Protein AF-A0A1B6HA82-F1 (afdb_monomer_lite)

Sequence (136 aa):
YILKAYHQVMHDNMAQNSRTESVFSSLFNTLFQYLKLSCALSEIKDAINLAVQRMNQLHQAVEDLAANRMTSNLLPPHQFLEVLKSVKQVIPPPAKLFLDVKLENLHSFYKFAIIKSYATETQLRVLIKLPLKNDN

Foldseek 3Di:
DVVVVVVVVVVVVVVVVVVVVVVVVVVVVVVVVVVVVVVVVVVVVVVVVVVVVVVVLVVVLVVCQVVQFADCSVPNLVRVLVVLVVVQVPDDPPKHAPDPSDSVCSVVQRVQWGWHWDDDPPDIDIDIDGDIDDPD

Structure (mmCIF, N/CA/C/O backbone):
data_AF-A0A1B6HA82-F1
#
_entry.id   AF-A0A1B6HA82-F1
#
loop_
_atom_site.group_PDB
_atom_site.id
_atom_site.type_symbol
_atom_site.label_atom_id
_atom_site.label_alt_id
_atom_site.label_comp_id
_atom_site.label_asym_id
_atom_site.label_entity_id
_atom_site.label_seq_id
_atom_site.pdbx_PDB_ins_code
_atom_site.Cartn_x
_atom_site.Cartn_y
_atom_site.Cartn_z
_atom_site.occupancy
_atom_site.B_iso_or_equiv
_atom_site.auth_seq_id
_atom_site.auth_comp_id
_atom_site.auth_asym_id
_atom_site.auth_atom_id
_atom_site.pdbx_PDB_model_num
ATOM 1 N N . TYR A 1 1 ? 37.200 -0.771 -73.672 1.00 63.31 1 TYR A N 1
ATOM 2 C CA . TYR A 1 1 ? 37.737 -0.103 -72.465 1.00 63.31 1 TYR A CA 1
ATOM 3 C C . TYR A 1 1 ? 36.672 0.653 -71.671 1.00 63.31 1 TYR A C 1
ATOM 5 O O . TYR A 1 1 ? 36.563 0.399 -70.480 1.00 63.31 1 TYR A O 1
ATOM 13 N N . ILE A 1 2 ? 35.834 1.486 -72.300 1.00 75.81 2 ILE A N 1
ATOM 14 C CA . ILE A 1 2 ? 34.816 2.315 -71.615 1.00 75.81 2 ILE A CA 1
ATOM 15 C C . ILE A 1 2 ? 33.775 1.486 -70.834 1.00 75.81 2 ILE A C 1
ATOM 17 O O . ILE A 1 2 ? 33.511 1.772 -69.671 1.00 75.81 2 ILE A O 1
ATOM 21 N N . LEU A 1 3 ? 33.250 0.404 -71.423 1.00 77.62 3 LEU A N 1
ATOM 22 C CA . LEU A 1 3 ? 32.220 -0.434 -70.784 1.00 77.62 3 LEU A CA 1
ATOM 23 C C . LEU A 1 3 ? 32.703 -1.113 -69.486 1.00 77.62 3 LEU A C 1
ATOM 25 O O . LEU A 1 3 ? 31.955 -1.250 -68.525 1.00 77.62 3 LEU A O 1
ATOM 29 N N . LYS A 1 4 ? 33.981 -1.513 -69.447 1.00 82.00 4 LYS A N 1
ATOM 30 C CA . LYS A 1 4 ? 34.588 -2.1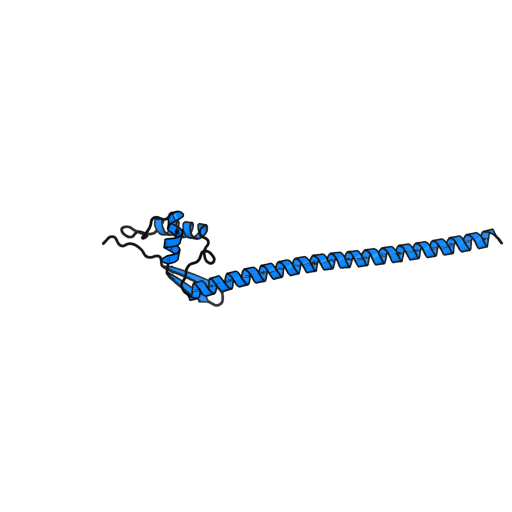74 -68.284 1.00 82.00 4 LYS A CA 1
ATOM 31 C C . LYS A 1 4 ? 34.787 -1.191 -67.128 1.00 82.00 4 LYS A C 1
ATOM 33 O O . LYS A 1 4 ? 34.505 -1.538 -65.990 1.00 82.00 4 LYS A O 1
ATOM 38 N N . ALA A 1 5 ? 35.216 0.035 -67.433 1.00 81.31 5 ALA A N 1
ATOM 39 C CA . ALA A 1 5 ? 35.323 1.106 -66.444 1.00 81.31 5 ALA A CA 1
ATOM 40 C C . ALA A 1 5 ? 33.945 1.505 -65.889 1.00 81.31 5 ALA A C 1
ATOM 42 O O . ALA A 1 5 ? 33.804 1.695 -64.687 1.00 81.31 5 ALA A O 1
ATOM 43 N N . TYR A 1 6 ? 32.916 1.551 -66.742 1.00 84.56 6 TYR A N 1
ATOM 44 C CA . TYR A 1 6 ? 31.544 1.821 -66.312 1.00 84.56 6 TYR A CA 1
ATOM 45 C C . TYR A 1 6 ? 31.006 0.746 -65.352 1.00 84.56 6 TYR A C 1
ATOM 47 O O . TYR A 1 6 ? 30.490 1.084 -64.291 1.00 84.56 6 TYR A O 1
ATOM 55 N N . HIS A 1 7 ? 31.182 -0.544 -65.669 1.00 84.62 7 HIS A N 1
ATOM 56 C CA . HIS A 1 7 ? 30.782 -1.629 -64.763 1.00 84.62 7 HIS A CA 1
ATOM 57 C C . HIS A 1 7 ? 31.544 -1.608 -63.435 1.00 84.62 7 HIS A C 1
ATOM 59 O O . HIS A 1 7 ? 30.936 -1.844 -62.395 1.00 84.62 7 HIS A O 1
ATOM 65 N N . GLN A 1 8 ? 32.841 -1.284 -63.449 1.00 87.00 8 GLN A N 1
ATOM 66 C CA . GLN A 1 8 ? 33.638 -1.151 -62.228 1.00 87.00 8 GLN A CA 1
ATOM 67 C C . GLN A 1 8 ? 33.034 -0.092 -61.287 1.00 87.00 8 GLN A C 1
ATOM 69 O O . GLN A 1 8 ? 32.745 -0.391 -60.134 1.00 87.00 8 GLN A O 1
ATOM 74 N N . VAL A 1 9 ? 32.734 1.102 -61.812 1.00 89.06 9 VAL A N 1
ATOM 75 C CA . VAL A 1 9 ? 32.115 2.198 -61.043 1.00 89.06 9 VAL A CA 1
ATOM 76 C C . VAL A 1 9 ? 30.724 1.817 -60.525 1.00 89.06 9 VAL A C 1
ATOM 78 O O . VAL A 1 9 ? 30.351 2.180 -59.412 1.00 89.06 9 VAL A O 1
ATOM 81 N N . MET A 1 10 ? 29.950 1.063 -61.307 1.00 87.12 10 MET A N 1
ATOM 82 C CA . MET A 1 10 ? 28.636 0.562 -60.892 1.00 87.12 10 MET A CA 1
ATOM 83 C C . MET A 1 10 ? 28.749 -0.406 -59.703 1.00 87.12 10 MET A C 1
ATOM 85 O O . MET A 1 10 ? 28.026 -0.258 -58.720 1.00 87.12 10 MET A O 1
ATOM 89 N N . HIS A 1 11 ? 29.695 -1.350 -59.751 1.00 87.38 11 HIS A N 1
ATOM 90 C CA . HIS A 1 11 ? 29.956 -2.279 -58.650 1.00 87.38 11 HIS A CA 1
ATOM 91 C C . HIS A 1 11 ? 30.469 -1.573 -57.393 1.00 87.38 11 HIS A C 1
ATOM 93 O O . HIS A 1 11 ? 30.010 -1.890 -56.296 1.00 87.38 11 HIS A O 1
ATOM 99 N N . ASP A 1 12 ? 31.359 -0.592 -57.548 1.00 89.81 12 ASP A N 1
ATOM 100 C CA . ASP A 1 12 ? 31.877 0.195 -56.429 1.00 89.81 12 ASP A CA 1
ATOM 101 C C . ASP A 1 12 ? 30.749 0.999 -55.753 1.00 89.81 12 ASP A C 1
ATOM 103 O O . ASP A 1 12 ? 30.615 0.972 -54.527 1.00 89.81 12 ASP A O 1
ATOM 107 N N . ASN A 1 13 ? 29.853 1.609 -56.540 1.00 88.88 13 ASN A N 1
ATOM 108 C CA . ASN A 1 13 ? 28.665 2.301 -56.027 1.00 88.88 13 ASN A CA 1
ATOM 109 C C . ASN A 1 13 ? 27.667 1.349 -55.349 1.00 88.88 13 ASN A C 1
ATOM 111 O O . ASN A 1 13 ? 27.140 1.666 -54.284 1.00 88.88 13 ASN A O 1
ATOM 115 N N . MET A 1 14 ? 27.413 0.167 -55.920 1.00 87.19 14 MET A N 1
ATOM 116 C CA . MET A 1 14 ? 26.539 -0.841 -55.304 1.00 87.19 14 MET A CA 1
ATOM 117 C C . MET A 1 14 ? 27.104 -1.351 -53.974 1.00 87.19 14 MET A C 1
ATOM 119 O O . MET A 1 14 ? 26.364 -1.492 -52.997 1.00 87.19 14 MET A O 1
ATOM 123 N N . ALA A 1 15 ? 28.417 -1.586 -53.908 1.00 89.44 15 ALA A N 1
ATOM 124 C CA . ALA A 1 15 ? 29.096 -1.983 -52.681 1.00 89.44 15 ALA A CA 1
ATOM 125 C C . ALA A 1 15 ? 29.033 -0.872 -51.621 1.00 89.44 15 ALA A C 1
ATOM 127 O O . ALA A 1 15 ? 28.796 -1.153 -50.444 1.00 89.44 15 ALA A O 1
ATOM 128 N N . GLN A 1 16 ? 29.195 0.389 -52.025 1.00 89.06 16 GLN A N 1
ATOM 129 C CA . GLN A 1 16 ? 29.087 1.537 -51.128 1.00 89.06 16 GLN A CA 1
ATOM 130 C C . GLN A 1 16 ? 27.655 1.753 -50.615 1.00 89.06 16 GLN A C 1
ATOM 132 O O . GLN A 1 16 ? 27.470 1.981 -49.417 1.00 89.06 16 GLN A O 1
ATOM 137 N N . ASN A 1 17 ? 26.639 1.597 -51.466 1.00 87.44 17 ASN A N 1
ATOM 138 C CA . ASN A 1 17 ? 25.235 1.663 -51.053 1.00 87.44 17 ASN A CA 1
ATOM 139 C C . ASN A 1 17 ? 24.886 0.534 -50.077 1.00 87.44 17 ASN A C 1
ATOM 141 O O . ASN A 1 17 ? 24.340 0.805 -49.011 1.00 87.44 17 ASN A O 1
ATOM 145 N N . SER A 1 18 ? 25.314 -0.699 -50.363 1.00 88.38 18 SER A N 1
ATOM 146 C CA . SER A 1 18 ? 25.089 -1.851 -49.475 1.00 88.38 18 SER A CA 1
ATOM 147 C C . SER A 1 18 ? 25.736 -1.651 -48.096 1.00 88.38 18 SER A C 1
ATOM 149 O O . SER A 1 18 ? 25.155 -1.986 -47.064 1.00 88.38 18 SER A O 1
ATOM 151 N N . ARG A 1 19 ? 26.939 -1.056 -48.051 1.00 88.69 19 ARG A N 1
ATOM 152 C CA . ARG A 1 19 ? 27.601 -0.687 -46.787 1.00 88.69 19 ARG A CA 1
ATOM 153 C C . ARG A 1 19 ? 26.826 0.395 -46.040 1.00 88.69 19 ARG A C 1
ATOM 155 O O . ARG A 1 19 ? 26.654 0.283 -44.831 1.00 88.69 19 ARG A O 1
ATOM 162 N N . THR A 1 20 ? 26.344 1.413 -46.747 1.00 90.25 20 THR A N 1
ATOM 163 C CA . THR A 1 20 ? 25.560 2.507 -46.155 1.00 90.25 20 THR A CA 1
ATOM 164 C C . THR A 1 20 ? 24.250 1.992 -45.555 1.00 90.25 20 THR A C 1
ATOM 166 O O . THR A 1 20 ? 23.926 2.330 -44.418 1.00 90.25 20 THR A O 1
ATOM 169 N N . GLU A 1 21 ? 23.542 1.106 -46.257 1.00 91.56 21 GLU A N 1
ATOM 170 C CA . GLU A 1 21 ? 22.327 0.452 -45.755 1.00 91.56 21 GLU A CA 1
ATOM 171 C C . GLU A 1 21 ? 22.605 -0.421 -44.526 1.00 91.56 21 GLU A C 1
ATOM 173 O O . GLU A 1 21 ? 21.863 -0.370 -43.543 1.00 91.56 21 GLU A O 1
ATOM 178 N N . SER A 1 22 ? 23.710 -1.175 -44.532 1.00 92.56 22 SER A N 1
ATOM 179 C CA . SER A 1 22 ? 24.124 -1.982 -43.380 1.00 92.56 22 SER A CA 1
ATOM 180 C C . SER A 1 22 ? 24.429 -1.125 -42.146 1.00 92.56 22 SER A C 1
ATOM 182 O O . SER A 1 22 ? 23.997 -1.470 -41.044 1.00 92.56 22 SER A O 1
ATOM 184 N N . VAL A 1 23 ? 25.122 0.006 -42.318 1.00 93.19 23 VAL A N 1
ATOM 185 C CA . VAL A 1 23 ? 25.406 0.954 -41.228 1.00 93.19 23 VAL A CA 1
ATOM 186 C C . VAL A 1 23 ? 24.121 1.613 -40.725 1.00 93.19 23 VAL A C 1
ATOM 188 O O . VAL A 1 23 ? 23.927 1.746 -39.520 1.00 93.19 23 VAL A O 1
ATOM 191 N N . PHE A 1 24 ? 23.205 1.985 -41.618 1.00 94.25 24 PHE A N 1
ATOM 192 C CA . PHE A 1 24 ? 21.918 2.547 -41.214 1.00 94.25 24 PHE A CA 1
ATOM 193 C C . PHE A 1 24 ? 21.089 1.541 -40.403 1.00 94.25 24 PHE A C 1
ATOM 195 O O . PHE A 1 24 ? 20.555 1.881 -39.347 1.00 94.25 24 PHE A O 1
ATOM 202 N N . SER A 1 25 ? 21.036 0.283 -40.846 1.00 94.00 25 SER A N 1
ATOM 203 C CA . SER A 1 25 ? 20.341 -0.790 -40.132 1.00 94.00 25 SER A CA 1
ATOM 204 C C . SER A 1 25 ? 20.949 -1.056 -38.748 1.00 94.00 25 SER A C 1
ATOM 206 O O . SER A 1 25 ? 20.212 -1.216 -37.772 1.00 94.00 25 SER A O 1
ATOM 208 N N . SER A 1 26 ? 22.281 -1.039 -38.617 1.00 94.50 26 SER A N 1
ATOM 209 C CA . SER A 1 26 ? 22.940 -1.227 -37.318 1.00 94.50 26 SER A CA 1
ATOM 210 C C . SER A 1 26 ? 22.687 -0.059 -36.358 1.00 94.50 26 SER A C 1
ATOM 212 O O . SER A 1 26 ? 22.411 -0.288 -35.175 1.00 94.50 26 SER A O 1
ATOM 214 N N . LEU A 1 27 ? 22.693 1.183 -36.855 1.00 94.94 27 LEU A N 1
ATOM 215 C CA . LEU A 1 27 ? 22.355 2.372 -36.069 1.00 94.94 27 LEU A CA 1
ATOM 216 C C . LEU A 1 27 ? 20.894 2.351 -35.618 1.00 94.94 27 LEU A C 1
ATOM 218 O O . LEU A 1 27 ? 20.615 2.592 -34.443 1.00 94.94 27 LEU A O 1
ATOM 222 N N . PHE A 1 28 ? 19.970 2.002 -36.516 1.00 95.81 28 PHE A N 1
ATOM 223 C CA . PHE A 1 28 ? 18.552 1.884 -36.188 1.00 95.81 28 PHE A CA 1
ATOM 224 C C . PHE A 1 28 ? 18.309 0.818 -35.115 1.00 95.81 28 PHE A C 1
ATOM 226 O O . PHE A 1 28 ? 17.630 1.080 -34.123 1.00 95.81 28 PHE A O 1
ATOM 233 N N . ASN A 1 29 ? 18.926 -0.359 -35.261 1.00 95.44 29 ASN A N 1
ATOM 234 C CA . ASN A 1 29 ? 18.847 -1.418 -34.256 1.00 95.44 29 ASN A CA 1
ATOM 235 C C . ASN A 1 29 ? 19.398 -0.958 -32.906 1.00 95.44 29 ASN A C 1
ATOM 237 O O . ASN A 1 29 ? 18.776 -1.204 -31.875 1.00 95.44 29 ASN A O 1
ATOM 241 N N . THR A 1 30 ? 20.528 -0.254 -32.900 1.00 96.00 30 THR A N 1
ATOM 242 C CA . THR A 1 30 ? 21.119 0.279 -31.667 1.00 96.00 30 THR A CA 1
ATOM 243 C C . THR A 1 30 ? 20.174 1.268 -30.987 1.00 96.00 30 THR A C 1
ATOM 245 O O . THR A 1 30 ? 19.895 1.138 -29.796 1.00 96.00 30 THR A O 1
ATOM 248 N N . LEU A 1 31 ? 19.613 2.214 -31.742 1.00 96.25 31 LEU A N 1
ATOM 249 C CA . LEU A 1 31 ? 18.679 3.211 -31.220 1.00 96.25 31 LEU A CA 1
ATOM 250 C C . LEU A 1 31 ? 17.401 2.560 -30.676 1.00 96.25 31 LEU A C 1
ATOM 252 O O . LEU A 1 31 ? 16.923 2.925 -29.603 1.00 96.25 31 LEU A O 1
ATOM 256 N N . PHE A 1 32 ? 16.893 1.535 -31.358 1.00 96.25 32 PHE A N 1
ATOM 257 C CA . PHE A 1 32 ? 15.753 0.756 -30.888 1.00 96.25 32 PHE A CA 1
ATOM 258 C C . PHE A 1 32 ? 16.040 0.020 -29.570 1.00 96.25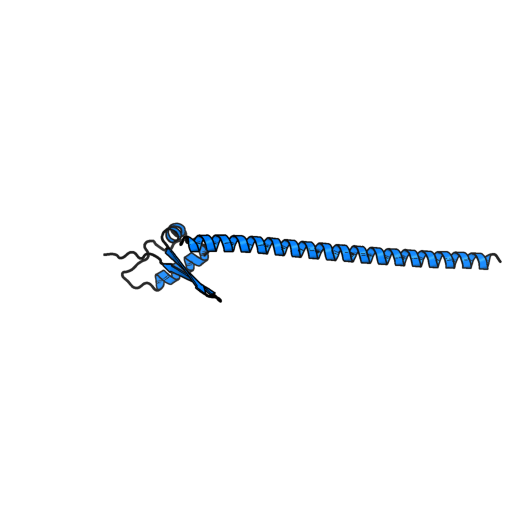 32 PHE A C 1
ATOM 260 O O . PHE A 1 32 ? 15.190 0.003 -28.679 1.00 96.25 32 PHE A O 1
ATOM 267 N N . GLN A 1 33 ? 17.241 -0.545 -29.402 1.00 95.88 33 GLN A N 1
ATOM 268 C CA . GLN A 1 33 ? 17.643 -1.166 -28.134 1.00 95.88 33 GLN A CA 1
ATOM 269 C C . GLN A 1 33 ? 17.756 -0.137 -27.002 1.00 95.88 33 GLN A C 1
ATOM 271 O O . GLN A 1 33 ? 17.296 -0.402 -25.892 1.00 95.88 33 GLN A O 1
ATOM 276 N N . TYR A 1 34 ? 18.290 1.058 -27.278 1.00 97.06 34 TYR A N 1
ATOM 277 C CA . TYR A 1 34 ? 18.322 2.148 -26.298 1.00 97.06 34 TYR A CA 1
ATOM 278 C C . TYR A 1 34 ? 16.922 2.582 -25.863 1.00 97.06 34 TYR A C 1
ATOM 280 O O . TYR A 1 34 ? 16.687 2.770 -24.670 1.00 97.06 34 TYR A O 1
ATOM 288 N N . LEU A 1 35 ? 15.978 2.698 -26.801 1.00 96.50 35 LEU A N 1
ATOM 289 C CA . LEU A 1 35 ? 14.590 3.032 -26.479 1.00 96.50 35 LEU A CA 1
ATOM 290 C C . LEU A 1 35 ? 13.951 1.968 -25.581 1.00 96.50 35 LEU A C 1
ATOM 292 O O . LEU A 1 35 ? 13.357 2.311 -24.562 1.00 96.50 35 LEU A O 1
ATOM 296 N N . LYS A 1 36 ? 14.135 0.682 -25.902 1.00 96.56 36 LYS A N 1
ATOM 297 C CA . LYS A 1 36 ? 13.657 -0.424 -25.057 1.00 96.56 36 LYS A CA 1
ATOM 298 C C . LYS A 1 36 ? 14.223 -0.360 -23.644 1.00 96.56 36 LYS A C 1
ATOM 300 O O . LYS A 1 36 ? 13.475 -0.500 -22.679 1.00 96.56 36 LYS A O 1
ATOM 305 N N . LEU A 1 37 ? 15.530 -0.127 -23.524 1.00 96.62 37 LEU A N 1
ATOM 306 C CA . LEU A 1 37 ? 16.186 0.005 -22.229 1.00 96.62 37 LEU A CA 1
ATOM 307 C C . LEU A 1 37 ? 15.630 1.201 -21.448 1.00 96.62 37 LEU A C 1
ATOM 309 O O . LEU A 1 37 ? 15.336 1.073 -20.265 1.00 96.62 37 LEU A O 1
ATOM 313 N N . SER A 1 38 ? 15.437 2.344 -22.109 1.00 96.19 38 SER A N 1
ATOM 314 C CA . SER A 1 38 ? 14.856 3.538 -21.492 1.00 96.19 38 SER A CA 1
ATOM 315 C C . SER A 1 38 ? 13.440 3.288 -20.969 1.00 96.19 38 SER A C 1
ATOM 317 O O . SER A 1 38 ? 13.116 3.726 -19.866 1.00 96.19 38 SER A O 1
ATOM 319 N N . CYS A 1 39 ? 12.604 2.570 -21.724 1.00 96.00 39 CYS A N 1
ATOM 320 C CA . CYS A 1 39 ? 11.269 2.178 -21.271 1.00 96.00 39 CYS A CA 1
ATOM 321 C C . CYS A 1 39 ? 11.344 1.279 -20.031 1.00 96.00 39 CYS A C 1
ATOM 323 O O . CYS A 1 39 ? 10.734 1.604 -19.015 1.00 96.00 39 CYS A O 1
ATOM 325 N N . ALA A 1 40 ? 12.160 0.221 -20.072 1.00 96.56 40 ALA A N 1
ATOM 326 C CA . ALA A 1 40 ? 12.333 -0.685 -18.937 1.00 96.56 40 ALA A CA 1
ATOM 327 C C . ALA A 1 40 ? 12.851 0.042 -17.680 1.00 96.56 40 ALA A C 1
ATOM 329 O O . ALA A 1 40 ? 12.377 -0.200 -16.573 1.00 96.56 40 ALA A O 1
ATOM 330 N N . LEU A 1 41 ? 13.791 0.981 -17.837 1.00 96.88 41 LEU A N 1
ATOM 331 C CA . LEU A 1 41 ? 14.285 1.806 -16.731 1.00 96.88 41 LEU A CA 1
ATOM 332 C C . LEU A 1 41 ? 13.189 2.697 -16.136 1.00 96.88 41 LEU A C 1
ATOM 334 O O . LEU A 1 41 ? 13.142 2.869 -14.917 1.00 96.88 41 LEU A O 1
ATOM 338 N N . SER A 1 42 ? 12.303 3.249 -16.969 1.00 97.06 42 SER A N 1
ATOM 339 C CA . SER A 1 42 ? 11.163 4.035 -16.490 1.00 97.06 42 SER A CA 1
ATOM 340 C C . SER A 1 42 ? 10.178 3.174 -15.701 1.00 97.06 42 SER A C 1
ATOM 342 O O . SER A 1 42 ? 9.776 3.561 -14.608 1.00 97.06 42 SER A O 1
ATOM 344 N N . GLU A 1 43 ? 9.852 1.980 -16.196 1.00 97.31 43 GLU A N 1
ATOM 345 C CA . GLU A 1 43 ? 8.965 1.039 -15.501 1.00 97.31 43 GLU A CA 1
ATOM 346 C C . GLU A 1 43 ? 9.534 0.616 -14.139 1.00 97.31 43 GLU A C 1
ATOM 348 O O . GLU A 1 43 ? 8.821 0.598 -13.135 1.00 97.31 43 GLU A O 1
ATOM 353 N N . ILE A 1 44 ? 10.841 0.336 -14.073 1.00 97.38 44 ILE A N 1
ATOM 354 C CA . ILE A 1 44 ? 11.528 0.015 -12.815 1.00 97.38 44 ILE A CA 1
ATOM 355 C C . ILE A 1 44 ? 11.469 1.200 -11.851 1.00 97.38 44 ILE A C 1
ATOM 357 O O . ILE A 1 44 ? 11.182 1.018 -10.668 1.00 97.38 44 ILE A O 1
ATOM 361 N N . LYS A 1 45 ? 11.721 2.419 -12.336 1.00 97.38 45 LYS A N 1
ATOM 362 C CA . LYS A 1 45 ? 11.627 3.631 -11.517 1.00 97.38 45 LYS A CA 1
ATOM 363 C C . LYS A 1 45 ? 10.225 3.789 -10.927 1.00 97.38 45 LYS A C 1
ATOM 365 O O . LYS A 1 45 ? 10.099 4.084 -9.738 1.00 97.38 45 LYS A O 1
ATOM 370 N N . ASP A 1 46 ? 9.187 3.563 -11.721 1.00 97.38 46 ASP A N 1
ATOM 371 C CA . ASP A 1 46 ? 7.802 3.660 -11.263 1.00 97.38 46 ASP A CA 1
ATOM 372 C C . ASP A 1 46 ? 7.472 2.574 -10.229 1.00 97.38 46 ASP A C 1
ATOM 374 O O . ASP A 1 46 ? 6.870 2.867 -9.193 1.00 97.38 46 ASP A O 1
ATOM 378 N N . ALA A 1 47 ? 7.953 1.346 -10.437 1.00 96.56 47 ALA A N 1
ATOM 379 C CA . ALA A 1 47 ? 7.825 0.262 -9.465 1.00 96.56 47 ALA A CA 1
ATOM 380 C C . ALA A 1 47 ? 8.534 0.578 -8.135 1.00 96.56 47 ALA A C 1
ATOM 382 O O . ALA A 1 47 ? 7.972 0.334 -7.064 1.00 96.56 47 ALA A O 1
ATOM 383 N N . ILE A 1 48 ? 9.736 1.164 -8.183 1.00 97.06 48 ILE A N 1
ATOM 384 C CA . ILE A 1 48 ? 10.475 1.608 -6.992 1.00 97.06 48 ILE A CA 1
ATOM 385 C C . ILE A 1 48 ? 9.699 2.706 -6.263 1.00 97.06 48 ILE A C 1
ATOM 387 O O . ILE A 1 48 ? 9.513 2.618 -5.050 1.00 97.06 48 ILE A O 1
ATOM 391 N N . ASN A 1 49 ? 9.197 3.711 -6.982 1.00 97.50 49 ASN A N 1
ATOM 392 C CA . ASN A 1 49 ? 8.406 4.787 -6.384 1.00 97.50 49 ASN A CA 1
ATOM 393 C C . ASN A 1 49 ? 7.156 4.244 -5.682 1.00 97.50 49 ASN A C 1
ATOM 395 O O . ASN A 1 49 ? 6.854 4.643 -4.555 1.00 97.50 49 ASN A O 1
ATOM 399 N N . LEU A 1 50 ? 6.463 3.287 -6.305 1.00 96.56 50 LEU A N 1
ATOM 400 C CA . LEU A 1 50 ? 5.310 2.624 -5.705 1.00 96.56 50 LEU A CA 1
ATOM 401 C C . LEU A 1 50 ? 5.696 1.830 -4.447 1.00 96.56 50 LEU A C 1
ATOM 403 O O . LEU A 1 50 ? 4.980 1.874 -3.445 1.00 96.56 50 LEU A O 1
ATOM 407 N N . ALA A 1 51 ? 6.825 1.118 -4.473 1.00 94.88 51 ALA A N 1
ATOM 408 C CA . ALA A 1 51 ? 7.324 0.381 -3.316 1.00 94.88 51 ALA A CA 1
ATOM 409 C C . ALA A 1 51 ? 7.654 1.318 -2.142 1.00 94.88 51 ALA A C 1
ATOM 411 O O . ALA A 1 51 ? 7.243 1.050 -1.014 1.00 94.88 51 ALA A O 1
ATOM 412 N N . VAL A 1 52 ? 8.315 2.449 -2.408 1.00 95.62 52 VAL A N 1
ATOM 413 C CA . VAL A 1 52 ? 8.619 3.477 -1.399 1.00 95.62 52 VAL A CA 1
ATOM 4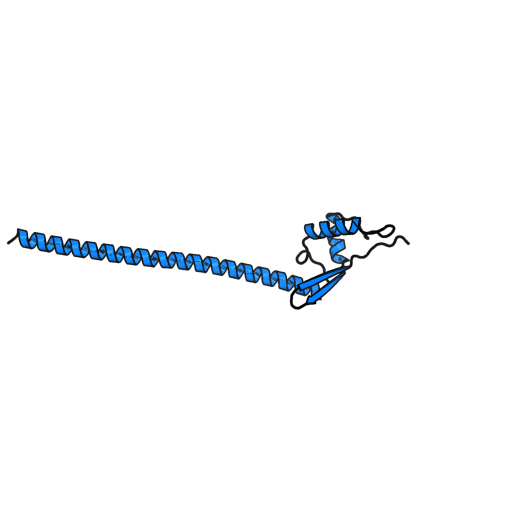14 C C . VAL A 1 52 ? 7.338 4.050 -0.792 1.00 95.62 52 VAL A C 1
ATOM 416 O O . VAL A 1 52 ? 7.226 4.148 0.429 1.00 95.62 52 VAL A O 1
ATOM 419 N N . GLN A 1 53 ? 6.336 4.372 -1.616 1.00 94.12 53 GLN A N 1
ATOM 420 C CA . GLN A 1 53 ? 5.041 4.854 -1.125 1.00 94.12 53 GLN A CA 1
ATOM 421 C C . GLN A 1 53 ? 4.360 3.839 -0.200 1.00 94.12 53 GLN A C 1
ATOM 423 O O . GLN A 1 53 ? 3.905 4.206 0.884 1.00 94.12 53 GLN A O 1
ATOM 428 N N . ARG A 1 54 ? 4.327 2.560 -0.591 1.00 90.62 54 ARG A N 1
ATOM 429 C CA . ARG A 1 54 ? 3.749 1.486 0.232 1.00 90.62 54 ARG A CA 1
ATOM 430 C C . ARG A 1 54 ? 4.511 1.290 1.540 1.00 90.62 54 ARG A C 1
ATOM 432 O O . ARG A 1 54 ? 3.890 1.085 2.577 1.00 90.62 54 ARG A O 1
ATOM 439 N N . MET A 1 55 ? 5.839 1.381 1.506 1.00 91.38 55 MET A N 1
ATOM 440 C CA . MET A 1 55 ? 6.670 1.262 2.703 1.00 91.38 55 MET A CA 1
ATOM 441 C C . MET A 1 55 ? 6.414 2.412 3.683 1.00 91.38 55 MET A C 1
ATOM 443 O O . MET A 1 55 ? 6.281 2.167 4.878 1.00 91.38 55 MET A O 1
ATOM 447 N N . ASN A 1 56 ? 6.253 3.640 3.186 1.00 91.12 56 ASN A N 1
ATOM 448 C CA . ASN A 1 56 ? 5.897 4.791 4.018 1.00 91.12 56 ASN A CA 1
ATOM 449 C C . ASN A 1 56 ? 4.506 4.637 4.651 1.00 91.12 56 ASN A C 1
ATOM 451 O O . ASN A 1 56 ? 4.341 4.911 5.836 1.00 91.12 56 ASN A O 1
ATOM 455 N N . GLN A 1 57 ? 3.518 4.157 3.889 1.00 87.44 57 GLN A N 1
ATOM 456 C CA . GLN A 1 57 ? 2.178 3.874 4.420 1.00 87.44 57 GLN A CA 1
ATOM 457 C C . GLN A 1 57 ? 2.211 2.794 5.506 1.00 87.44 57 GLN A C 1
ATOM 459 O O . GLN A 1 57 ? 1.575 2.944 6.548 1.00 87.44 57 GLN A O 1
ATOM 464 N N . LEU A 1 58 ? 2.980 1.722 5.289 1.00 86.12 58 LEU A N 1
ATOM 465 C CA . LEU A 1 58 ? 3.169 0.671 6.284 1.00 86.12 58 LEU A CA 1
ATOM 466 C C . LEU A 1 58 ? 3.857 1.211 7.541 1.00 86.12 58 LEU A C 1
ATOM 468 O O . LEU A 1 58 ? 3.422 0.905 8.645 1.00 86.12 58 LEU A O 1
ATOM 472 N N . HIS A 1 59 ? 4.903 2.023 7.382 1.00 87.06 59 HIS A N 1
ATOM 473 C CA . HIS A 1 59 ? 5.613 2.637 8.498 1.00 87.06 59 HIS A CA 1
ATOM 474 C C . HIS A 1 59 ? 4.670 3.481 9.363 1.00 87.06 59 HIS A C 1
ATOM 476 O O . HIS A 1 59 ? 4.586 3.246 10.564 1.00 87.06 59 HIS A O 1
ATOM 482 N N . GLN A 1 60 ? 3.877 4.361 8.746 1.00 86.56 60 GLN A N 1
ATOM 483 C CA . GLN A 1 60 ? 2.868 5.160 9.450 1.00 86.56 60 GLN A CA 1
ATOM 484 C C . GLN A 1 60 ? 1.835 4.285 10.172 1.00 86.56 60 GLN A C 1
ATOM 486 O O . GLN A 1 60 ? 1.506 4.534 11.328 1.00 86.56 60 GLN A O 1
ATOM 491 N N . ALA A 1 61 ? 1.354 3.219 9.526 1.00 83.12 61 ALA A N 1
ATOM 492 C CA . ALA A 1 61 ? 0.420 2.290 10.156 1.00 83.12 61 ALA A CA 1
ATOM 493 C C . ALA A 1 61 ? 1.045 1.562 11.363 1.00 83.12 61 ALA A C 1
ATOM 495 O O . ALA A 1 61 ? 0.363 1.311 12.355 1.00 83.12 61 ALA A O 1
ATOM 496 N N . VAL A 1 62 ? 2.341 1.237 11.310 1.00 83.50 62 VAL A N 1
ATOM 497 C CA . VAL A 1 62 ? 3.082 0.642 12.434 1.00 83.50 62 VAL A CA 1
ATOM 498 C C . VAL A 1 62 ? 3.280 1.645 13.572 1.00 83.50 62 VAL A C 1
ATOM 500 O O . VAL A 1 62 ? 3.132 1.267 14.733 1.00 83.50 62 VAL A O 1
ATOM 503 N N . GLU A 1 63 ? 3.561 2.913 13.273 1.00 85.38 63 GLU A N 1
ATOM 504 C CA . GLU A 1 63 ? 3.632 3.973 14.285 1.00 85.38 63 GLU A CA 1
ATOM 505 C C . GLU A 1 63 ? 2.279 4.181 14.981 1.00 85.38 63 GLU A C 1
ATOM 507 O O . GLU A 1 63 ? 2.214 4.237 16.212 1.00 85.38 63 GLU A O 1
ATOM 512 N N . ASP A 1 64 ? 1.184 4.202 14.215 1.00 81.81 64 ASP A N 1
ATOM 513 C CA . ASP A 1 64 ? -0.180 4.270 14.748 1.00 81.81 64 ASP A CA 1
ATOM 514 C C . ASP A 1 64 ? -0.488 3.071 15.661 1.00 81.81 64 ASP A C 1
ATOM 516 O O . ASP A 1 64 ? -1.018 3.241 16.765 1.00 81.81 64 ASP A O 1
ATOM 520 N N . LEU A 1 65 ? -0.101 1.859 15.241 1.00 81.44 65 LEU A N 1
ATOM 521 C CA . LEU A 1 65 ? -0.222 0.638 16.044 1.00 81.44 65 LEU A CA 1
ATOM 522 C C . LEU A 1 65 ? 0.565 0.734 17.353 1.00 81.44 65 LEU A C 1
ATOM 524 O O . LEU A 1 65 ? 0.036 0.371 18.403 1.00 81.44 65 LEU A O 1
ATOM 528 N N . ALA A 1 66 ? 1.807 1.221 17.308 1.00 79.75 66 ALA A N 1
ATOM 529 C CA . ALA A 1 66 ? 2.639 1.412 18.494 1.00 79.75 66 ALA A CA 1
ATOM 530 C C . ALA A 1 66 ? 2.030 2.448 19.455 1.00 79.75 66 ALA A C 1
ATOM 532 O O . ALA A 1 66 ? 2.098 2.289 20.675 1.00 79.75 66 ALA A O 1
ATOM 533 N N . ALA A 1 67 ? 1.357 3.469 18.916 1.00 82.75 67 ALA A N 1
ATOM 534 C CA . ALA A 1 67 ? 0.593 4.448 19.682 1.00 82.75 67 ALA A CA 1
ATOM 535 C C . ALA A 1 67 ? -0.783 3.932 20.163 1.00 82.75 67 ALA A C 1
ATOM 537 O O . ALA A 1 67 ? -1.528 4.684 20.796 1.00 82.75 67 ALA A O 1
ATOM 538 N N . ASN A 1 68 ? -1.130 2.667 19.888 1.00 79.62 68 ASN A N 1
ATOM 539 C CA . ASN A 1 68 ? -2.436 2.046 20.144 1.00 79.62 68 ASN A CA 1
ATOM 540 C C . ASN A 1 68 ? -3.620 2.789 19.491 1.00 79.62 68 ASN A C 1
ATOM 542 O O . ASN A 1 68 ? -4.745 2.725 19.992 1.00 79.62 68 ASN A O 1
ATOM 546 N N . ARG A 1 69 ? -3.381 3.504 18.384 1.00 76.25 69 ARG A N 1
ATOM 547 C CA . ARG A 1 69 ? -4.395 4.271 17.650 1.00 76.25 69 ARG A CA 1
ATOM 548 C C . ARG A 1 69 ? -4.906 3.472 16.459 1.00 76.25 69 ARG A C 1
ATOM 550 O O . ARG A 1 69 ? -4.126 2.898 15.707 1.00 76.25 69 ARG A O 1
ATOM 557 N N . MET A 1 70 ? -6.224 3.460 16.266 1.00 76.50 70 MET A N 1
ATOM 558 C CA . MET A 1 70 ? -6.835 2.894 15.065 1.00 76.50 70 MET A CA 1
ATOM 559 C C . MET A 1 70 ? -7.037 4.005 14.042 1.00 76.50 70 MET A C 1
ATOM 561 O O . MET A 1 70 ? -7.722 4.986 14.322 1.00 76.50 70 MET A O 1
ATOM 565 N N . THR A 1 71 ? -6.455 3.848 12.857 1.00 74.38 71 THR A N 1
ATOM 566 C CA . THR A 1 71 ? -6.595 4.803 11.753 1.00 74.38 71 THR A CA 1
ATOM 567 C C . THR A 1 71 ? -7.135 4.113 10.506 1.00 74.38 71 THR A C 1
ATOM 569 O O . THR A 1 71 ? -7.080 2.887 10.366 1.00 74.38 71 THR A O 1
ATOM 572 N N . SER A 1 72 ? -7.664 4.908 9.577 1.00 74.88 72 SER A N 1
ATOM 573 C CA . SER A 1 72 ? -8.136 4.429 8.273 1.00 74.88 72 SER A CA 1
ATOM 574 C C . SER A 1 72 ? -7.024 3.821 7.416 1.00 74.88 72 SER A C 1
ATOM 576 O O . SER A 1 72 ? -7.323 3.071 6.491 1.00 74.88 72 SER A O 1
ATOM 578 N N . ASN A 1 73 ? -5.761 4.136 7.720 1.00 73.69 73 ASN A N 1
ATOM 579 C CA . ASN A 1 73 ? -4.595 3.563 7.051 1.00 73.69 73 ASN A CA 1
ATOM 580 C C . ASN A 1 73 ? -4.401 2.091 7.426 1.00 73.69 73 ASN A C 1
ATOM 582 O O . ASN A 1 73 ? -3.989 1.293 6.589 1.00 73.69 73 ASN A O 1
ATOM 586 N N . LEU A 1 74 ? -4.714 1.732 8.675 1.00 74.00 74 LEU A N 1
ATOM 587 C CA . LEU A 1 74 ? -4.589 0.366 9.170 1.00 74.00 74 LEU A CA 1
ATOM 588 C C . LEU A 1 74 ? -5.761 -0.512 8.725 1.00 74.00 74 LEU A C 1
ATOM 590 O O . LEU A 1 74 ? -5.572 -1.631 8.257 1.00 74.00 74 LEU A O 1
ATOM 594 N N . LEU A 1 75 ? -6.979 -0.006 8.909 1.00 79.12 75 LEU A N 1
ATOM 595 C CA . LEU A 1 75 ? -8.192 -0.687 8.490 1.00 79.12 75 LEU A CA 1
ATOM 596 C C . LEU A 1 75 ? -9.111 0.349 7.849 1.00 79.12 75 LEU A C 1
ATOM 598 O O . LEU A 1 75 ? -9.621 1.212 8.566 1.00 79.12 75 LEU A O 1
ATOM 602 N N . PRO A 1 76 ? -9.323 0.294 6.527 1.00 82.62 76 PRO A N 1
ATOM 603 C CA . PRO A 1 76 ? -10.174 1.238 5.828 1.00 82.62 76 PRO A CA 1
ATOM 604 C C . PRO A 1 76 ? -11.609 1.277 6.372 1.00 82.62 76 PRO A C 1
ATOM 606 O O . PRO A 1 76 ? -12.127 0.249 6.824 1.00 82.62 76 PRO A O 1
ATOM 609 N N . PRO A 1 77 ? -12.294 2.429 6.265 1.00 82.06 77 PRO A N 1
ATOM 610 C CA . PRO A 1 77 ? -13.630 2.623 6.815 1.00 82.06 77 PRO A CA 1
ATOM 611 C C . PRO A 1 77 ? -14.668 1.560 6.429 1.00 82.06 77 PRO A C 1
ATOM 613 O O . PRO A 1 77 ? -15.462 1.126 7.264 1.00 82.06 77 PRO A O 1
ATOM 616 N N . HIS A 1 78 ? -14.661 1.118 5.170 1.00 84.62 78 HIS A N 1
ATOM 617 C CA . HIS A 1 78 ? -15.605 0.120 4.664 1.00 84.62 78 HIS A CA 1
ATOM 618 C C . HIS A 1 78 ? -15.361 -1.263 5.269 1.00 84.62 78 HIS A C 1
ATOM 620 O O . HIS A 1 78 ? -16.303 -1.888 5.749 1.00 84.62 78 HIS A O 1
ATOM 626 N N . GLN A 1 79 ? -14.100 -1.701 5.326 1.00 83.25 79 GLN A N 1
ATOM 627 C CA . GLN A 1 79 ? -13.721 -2.975 5.944 1.00 83.25 79 GLN A CA 1
ATOM 628 C C . GLN A 1 79 ? -13.988 -2.957 7.448 1.00 83.25 79 GLN A C 1
ATOM 630 O O . GLN A 1 79 ? -14.486 -3.929 8.011 1.00 83.25 79 GLN A O 1
ATOM 635 N N . PHE A 1 80 ? -13.718 -1.834 8.114 1.00 84.75 80 PHE A N 1
ATOM 636 C CA . PHE A 1 80 ? -13.998 -1.721 9.539 1.00 84.75 80 PHE A CA 1
ATOM 637 C C . PHE A 1 80 ? -15.495 -1.775 9.845 1.00 84.75 80 PHE A C 1
ATOM 639 O O . PHE A 1 80 ? -15.904 -2.416 10.812 1.00 84.75 80 PHE A O 1
ATOM 646 N N . LEU A 1 81 ? -16.331 -1.165 9.001 1.00 84.62 81 LEU A N 1
ATOM 647 C CA . LEU A 1 81 ? -17.781 -1.252 9.141 1.00 84.62 81 LEU A CA 1
ATOM 648 C C . LEU A 1 81 ? -18.279 -2.701 9.041 1.00 84.62 81 LEU A C 1
ATOM 650 O O . LEU A 1 81 ? -19.161 -3.094 9.804 1.00 84.62 81 LEU A O 1
ATOM 654 N N . GLU A 1 82 ? -17.726 -3.497 8.125 1.00 85.81 82 GLU A N 1
ATOM 655 C CA . GLU A 1 82 ? -18.047 -4.925 8.010 1.00 85.81 82 GLU A CA 1
ATOM 656 C C . GLU A 1 82 ? -17.665 -5.696 9.275 1.00 85.81 82 GLU A C 1
ATOM 658 O O . GLU A 1 82 ? -18.477 -6.461 9.798 1.00 85.81 82 GLU A O 1
ATOM 663 N N . VAL A 1 83 ? -16.477 -5.431 9.830 1.00 83.94 83 VAL A N 1
ATOM 664 C CA . VAL A 1 83 ? -16.044 -6.017 11.107 1.00 83.94 83 VAL A CA 1
ATOM 665 C C . VAL A 1 83 ? -17.012 -5.640 12.230 1.00 83.94 83 VAL A C 1
ATOM 667 O O . VAL A 1 83 ? -17.477 -6.516 12.956 1.00 83.94 83 VAL A O 1
ATOM 670 N N . LEU A 1 84 ? -17.384 -4.362 12.352 1.00 83.38 84 LEU A N 1
ATOM 671 C CA . LEU A 1 84 ? -18.319 -3.892 13.380 1.00 83.38 84 LEU A CA 1
ATOM 672 C C . LEU A 1 84 ? -19.711 -4.525 13.246 1.00 83.38 84 LEU A C 1
ATOM 674 O O . LEU A 1 84 ? -20.337 -4.849 14.257 1.00 83.38 84 LEU A O 1
ATOM 678 N N . LYS A 1 85 ? -20.203 -4.724 12.017 1.00 84.94 85 LYS A N 1
ATOM 679 C CA . LYS A 1 85 ? -21.485 -5.401 11.761 1.00 84.94 85 LYS A CA 1
ATOM 680 C C . LYS A 1 85 ? -21.437 -6.865 12.186 1.00 84.94 85 LYS A C 1
ATOM 682 O O . LYS A 1 85 ? -22.352 -7.313 12.873 1.00 84.94 85 LYS A O 1
ATOM 687 N N . SER A 1 86 ? -20.369 -7.576 11.833 1.00 84.88 86 SER A N 1
ATOM 688 C CA . SER A 1 86 ? -20.154 -8.968 12.241 1.00 84.88 86 SER A CA 1
ATOM 689 C C . SER A 1 86 ? -20.062 -9.092 13.761 1.00 84.88 86 SER A C 1
ATOM 691 O O . SER A 1 86 ? -20.716 -9.938 14.361 1.00 84.88 86 SER A O 1
ATOM 693 N N . VAL A 1 87 ? -19.334 -8.182 14.415 1.00 81.31 87 VAL A N 1
ATOM 694 C CA . VAL A 1 87 ? -19.248 -8.129 15.880 1.00 81.31 87 VAL A CA 1
ATOM 695 C C . VAL A 1 87 ? -20.627 -7.884 16.504 1.00 81.31 87 VAL A C 1
ATOM 697 O O . VAL A 1 87 ? -21.001 -8.600 17.429 1.00 81.31 87 VAL A O 1
ATOM 700 N N . LYS A 1 88 ? -21.429 -6.945 15.976 1.00 80.25 88 LYS A N 1
ATOM 701 C CA . LYS A 1 88 ? -22.793 -6.666 16.471 1.00 80.25 88 LYS A CA 1
ATOM 702 C C . LYS A 1 88 ? -23.704 -7.901 16.443 1.00 80.25 88 LYS A C 1
ATOM 704 O O . LYS A 1 88 ? -24.573 -8.004 17.300 1.00 80.25 88 LYS A O 1
ATOM 709 N N . GLN A 1 89 ? -23.519 -8.816 15.489 1.00 81.31 89 GLN A N 1
ATOM 710 C CA . GLN A 1 89 ? -24.311 -10.050 15.392 1.00 81.31 89 GLN A CA 1
ATOM 711 C C . GLN A 1 89 ? -23.922 -11.105 16.435 1.00 81.31 89 GLN A C 1
ATOM 713 O O . GLN A 1 89 ? -24.766 -11.898 16.838 1.00 81.31 89 GLN A O 1
ATOM 718 N N . VAL A 1 90 ? -22.656 -11.125 16.858 1.00 82.50 90 VAL A N 1
ATOM 719 C CA . VAL A 1 90 ? -22.118 -12.139 17.780 1.00 82.50 90 VAL A CA 1
ATOM 720 C C . VAL A 1 90 ? -22.276 -11.725 19.247 1.00 82.50 90 VAL A C 1
ATOM 722 O O . VAL A 1 90 ? -22.292 -12.586 20.125 1.00 82.50 90 VAL A O 1
ATOM 725 N N . ILE A 1 91 ? -22.394 -10.424 19.537 1.00 77.94 91 ILE A N 1
ATOM 726 C CA . ILE A 1 91 ? -22.529 -9.933 20.915 1.00 77.94 91 ILE A CA 1
ATOM 727 C C . ILE A 1 91 ? -23.851 -10.437 21.540 1.00 77.94 91 ILE A C 1
ATOM 729 O O . ILE A 1 91 ? -24.925 -10.144 21.010 1.00 77.94 91 ILE A O 1
ATOM 733 N N . PRO A 1 92 ? -23.798 -11.145 22.686 1.00 70.44 92 PRO A N 1
ATOM 734 C CA . PRO A 1 92 ? -24.990 -11.609 23.387 1.00 70.44 92 PRO A CA 1
ATOM 735 C C . PRO A 1 92 ? -25.690 -10.467 24.158 1.00 70.44 92 PRO A C 1
ATOM 737 O O . PRO A 1 92 ? -25.015 -9.582 24.693 1.00 70.44 92 PRO A O 1
ATOM 740 N N . PRO A 1 93 ? -27.032 -10.487 24.292 1.00 73.62 93 PRO A N 1
ATOM 741 C CA . PRO A 1 93 ? -27.757 -9.559 25.168 1.00 73.62 93 PRO A CA 1
ATOM 742 C C . PRO A 1 93 ? -27.336 -9.739 26.644 1.00 73.62 93 PRO A C 1
ATOM 744 O O . PRO A 1 93 ? -27.107 -10.880 27.048 1.00 73.62 93 PRO A O 1
ATOM 747 N N . PRO A 1 94 ? -27.260 -8.679 27.480 1.00 74.06 94 PRO A N 1
ATOM 748 C CA . PRO A 1 94 ? -27.685 -7.290 27.250 1.00 74.06 94 PRO A CA 1
ATOM 749 C C . PRO A 1 94 ? -26.595 -6.373 26.672 1.00 74.06 94 PRO A C 1
ATOM 751 O O . PRO A 1 94 ? -26.864 -5.200 26.419 1.00 74.06 94 PRO A O 1
ATOM 754 N N . ALA A 1 95 ? -25.376 -6.877 26.468 1.00 73.00 95 ALA A N 1
ATOM 755 C CA . ALA A 1 95 ? -24.263 -6.055 26.023 1.00 73.00 95 ALA A CA 1
ATOM 756 C C . ALA A 1 95 ? -24.524 -5.521 24.607 1.00 73.00 95 ALA A C 1
ATOM 758 O O . ALA A 1 95 ? -24.965 -6.245 23.715 1.00 73.00 95 ALA A O 1
ATOM 759 N N . LYS A 1 96 ? -24.258 -4.236 24.384 1.00 76.12 96 LYS A N 1
ATOM 760 C CA . LYS A 1 96 ? -24.367 -3.605 23.063 1.00 76.12 96 LYS A CA 1
ATOM 761 C C . LYS A 1 96 ? -23.139 -2.752 22.804 1.00 76.12 96 LYS A C 1
ATOM 763 O O . LYS A 1 96 ? -22.446 -2.331 23.725 1.00 76.12 96 LYS A O 1
ATOM 768 N N . LEU A 1 97 ? -22.856 -2.476 21.538 1.00 78.56 97 LEU A N 1
ATOM 769 C CA . LEU A 1 97 ? -21.869 -1.453 21.195 1.00 78.56 97 LEU A CA 1
ATOM 770 C C . LEU A 1 97 ? -22.363 -0.085 21.696 1.00 78.56 97 LEU A C 1
ATOM 772 O O . LEU A 1 97 ? -23.564 0.176 21.694 1.00 78.56 97 LEU A O 1
ATOM 776 N N . PHE A 1 98 ? -21.440 0.790 22.113 1.00 75.06 98 PHE A N 1
ATOM 777 C CA . PHE A 1 98 ? -21.778 2.129 22.631 1.00 75.06 98 PHE A CA 1
ATOM 778 C C . PHE A 1 98 ? -22.574 2.997 21.656 1.00 75.06 98 PHE A C 1
ATOM 780 O O . PHE A 1 98 ? -23.303 3.890 22.080 1.00 75.06 98 PHE A O 1
ATOM 787 N N . LEU A 1 99 ? -22.415 2.748 20.359 1.00 77.69 99 LEU A N 1
ATOM 788 C CA . LEU A 1 99 ? -23.072 3.476 19.287 1.00 77.69 99 LEU A CA 1
ATOM 789 C C . LEU A 1 99 ? -23.677 2.484 18.299 1.00 77.69 99 LEU A C 1
ATOM 791 O O . LEU A 1 99 ? -23.222 1.344 18.168 1.00 77.69 99 LEU A O 1
ATOM 795 N N . ASP A 1 100 ? -24.673 2.944 17.551 1.00 79.25 100 ASP A N 1
ATOM 796 C CA . ASP A 1 100 ? -25.157 2.185 16.410 1.00 79.25 100 ASP A CA 1
ATOM 797 C C . ASP A 1 100 ? -24.121 2.158 15.288 1.00 79.25 100 ASP A C 1
ATOM 799 O O . ASP A 1 100 ? -23.552 3.185 14.902 1.00 79.25 100 ASP A O 1
ATOM 803 N N . VAL A 1 101 ? -23.915 0.956 14.745 1.00 79.56 101 VAL A N 1
ATOM 804 C CA . VAL A 1 101 ? -22.994 0.677 13.640 1.00 79.56 101 VAL A CA 1
ATOM 805 C C . VAL A 1 101 ? -23.557 1.274 12.346 1.00 79.56 101 VAL A C 1
ATOM 807 O O . VAL A 1 101 ? -24.293 0.623 11.604 1.00 79.56 101 VAL A O 1
ATOM 810 N N . LYS A 1 102 ? -23.219 2.541 12.100 1.00 81.12 102 LYS A N 1
ATOM 811 C CA . LYS A 1 102 ? -23.524 3.317 10.890 1.00 81.12 102 LYS A CA 1
ATOM 812 C C . LYS A 1 102 ? -22.260 4.019 10.397 1.00 81.12 102 LYS A C 1
ATOM 814 O O . LYS A 1 102 ? -21.356 4.284 11.187 1.00 81.12 102 LYS A O 1
ATOM 819 N N . LEU A 1 103 ? -22.223 4.354 9.107 1.00 79.06 103 LEU A N 1
ATOM 820 C CA . LEU A 1 103 ? -21.080 5.034 8.485 1.00 79.06 103 LEU A CA 1
ATOM 821 C C . LEU A 1 103 ? -20.782 6.389 9.154 1.00 79.06 103 LEU A C 1
ATOM 823 O O . LEU A 1 103 ? -19.627 6.724 9.388 1.00 79.06 103 LEU A O 1
ATOM 827 N N . GLU A 1 104 ? -21.832 7.115 9.540 1.00 82.69 104 GLU A N 1
ATOM 828 C CA . GLU A 1 104 ? -21.764 8.419 10.217 1.00 82.69 104 GLU A CA 1
ATOM 829 C C . GLU A 1 104 ? -21.008 8.364 11.557 1.00 82.69 104 GLU A C 1
ATOM 831 O O . GLU A 1 104 ? -20.311 9.305 11.925 1.00 82.69 104 GLU A O 1
ATOM 836 N N . ASN A 1 105 ? -21.091 7.236 12.268 1.00 79.62 105 ASN A N 1
ATOM 837 C CA . ASN A 1 105 ? -20.527 7.074 13.611 1.00 79.62 105 ASN A CA 1
ATOM 838 C C . ASN A 1 105 ? -19.149 6.403 13.613 1.00 79.62 105 ASN A C 1
ATOM 840 O O . ASN A 1 105 ? -18.569 6.181 14.678 1.00 79.62 105 ASN A O 1
ATOM 844 N N . LEU A 1 106 ? -18.614 6.059 12.439 1.00 80.94 106 LEU A N 1
ATOM 845 C CA . LEU A 1 106 ? -17.407 5.247 12.311 1.00 80.94 106 LEU A CA 1
ATOM 846 C C . LEU A 1 106 ? -16.180 5.908 12.960 1.00 80.94 106 LEU A C 1
ATOM 848 O O . LEU A 1 106 ? -15.394 5.240 13.628 1.00 80.94 106 LEU A O 1
ATOM 852 N N . HIS A 1 107 ? -16.059 7.233 12.834 1.00 80.31 107 HIS A N 1
ATOM 853 C CA . HIS A 1 107 ? -14.976 8.009 13.444 1.00 80.31 107 HIS A CA 1
ATOM 854 C C . HIS A 1 107 ? -14.930 7.851 14.973 1.00 80.31 107 HIS A C 1
ATOM 856 O O . HIS A 1 107 ? -13.856 7.747 15.566 1.00 80.31 107 HIS A O 1
ATOM 862 N N . SER A 1 108 ? -16.091 7.779 15.627 1.00 80.88 108 SER A N 1
ATOM 863 C CA . SER A 1 108 ? -16.163 7.547 17.071 1.00 80.88 108 SER A CA 1
ATOM 864 C C . SER A 1 108 ? -15.607 6.172 17.438 1.00 80.88 108 SER A C 1
ATOM 866 O O . SER A 1 108 ? -14.866 6.056 18.410 1.00 80.88 108 SER A O 1
ATOM 868 N N . PHE A 1 109 ? -15.881 5.140 16.635 1.00 78.69 109 PHE A N 1
ATOM 869 C CA . PHE A 1 109 ? -15.312 3.811 16.865 1.00 78.69 109 PHE A CA 1
ATOM 870 C C . PHE A 1 109 ? -13.787 3.799 16.726 1.00 78.69 109 PHE A C 1
ATOM 872 O O . PHE A 1 109 ? -13.133 3.202 17.573 1.00 78.69 109 PHE A O 1
ATOM 879 N N . TYR A 1 110 ? -13.211 4.510 15.750 1.00 80.12 110 TYR A N 1
ATOM 880 C CA . TYR A 1 110 ? -11.751 4.668 15.655 1.00 80.12 110 TYR A CA 1
ATOM 881 C C . TYR A 1 110 ? -11.150 5.364 16.882 1.00 80.12 110 TYR A C 1
ATOM 883 O O . TYR A 1 110 ? -10.085 4.974 17.351 1.00 80.12 110 TYR A O 1
ATOM 891 N N . LYS A 1 111 ? -11.844 6.371 17.429 1.00 79.75 111 LYS A N 1
ATOM 892 C CA . LYS A 1 111 ? -11.382 7.126 18.602 1.00 79.75 111 LYS A CA 1
ATOM 893 C C . LYS A 1 111 ? -11.409 6.307 19.896 1.00 79.75 111 LYS A C 1
ATOM 895 O O . LYS A 1 111 ? -10.556 6.508 20.755 1.00 79.75 111 LYS A O 1
ATOM 900 N N . PHE A 1 112 ? -12.405 5.437 20.059 1.00 77.25 112 PHE A N 1
ATOM 901 C CA . PHE A 1 112 ? -12.607 4.671 21.293 1.00 77.25 112 PHE A CA 1
ATOM 902 C C . PHE A 1 112 ? -12.025 3.254 21.251 1.00 77.25 112 PHE A C 1
ATOM 904 O O . PHE A 1 112 ? -11.848 2.643 22.306 1.00 77.25 112 PHE A O 1
ATOM 911 N N . ALA A 1 113 ? -11.746 2.711 20.065 1.00 78.81 113 ALA A N 1
ATOM 912 C CA . ALA A 1 113 ? -11.125 1.403 19.930 1.00 78.81 113 ALA A CA 1
ATOM 913 C C . ALA A 1 113 ? -9.682 1.444 20.441 1.00 78.81 113 ALA A C 1
ATOM 915 O O . ALA A 1 113 ? -8.881 2.274 20.020 1.00 78.81 113 ALA A O 1
ATOM 916 N N . ILE A 1 114 ? -9.341 0.507 21.323 1.00 79.81 114 ILE A N 1
ATOM 917 C CA . ILE A 1 114 ? -7.961 0.312 21.766 1.00 79.81 114 ILE A CA 1
ATOM 918 C C . ILE A 1 114 ? -7.385 -0.837 20.960 1.00 79.81 114 ILE A C 1
ATOM 920 O O . ILE A 1 114 ? -7.903 -1.955 21.015 1.00 79.81 114 ILE A O 1
ATOM 924 N N . ILE A 1 115 ? -6.293 -0.587 20.250 1.00 80.69 115 ILE A N 1
ATOM 925 C CA . ILE A 1 115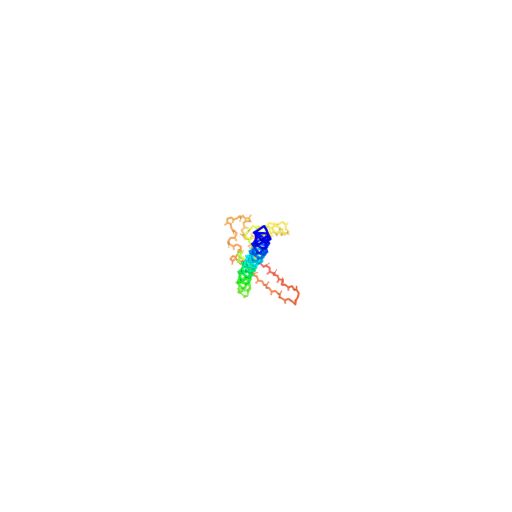 ? -5.564 -1.650 19.566 1.00 80.69 115 ILE A CA 1
ATOM 926 C C . ILE A 1 115 ? -4.441 -2.162 20.454 1.00 80.69 115 ILE A C 1
ATOM 928 O O . ILE A 1 115 ? -3.791 -1.397 21.155 1.00 80.69 115 ILE A O 1
ATOM 932 N N . LYS A 1 116 ? -4.203 -3.469 20.399 1.00 81.62 116 LYS A N 1
ATOM 933 C CA . LYS A 1 116 ? -2.935 -4.082 20.784 1.00 81.62 116 LYS A CA 1
ATOM 934 C C . LYS A 1 116 ? -2.405 -4.872 19.602 1.00 81.62 116 LYS A C 1
ATOM 936 O O . LYS A 1 116 ? -3.169 -5.586 18.959 1.00 81.62 116 LYS A O 1
ATOM 941 N N . SER A 1 117 ? -1.116 -4.778 19.326 1.00 79.44 117 SER A N 1
ATOM 942 C CA . SER A 1 117 ? -0.472 -5.574 18.287 1.00 79.44 117 SER A CA 1
ATOM 943 C C . SER A 1 117 ? 0.517 -6.557 18.894 1.00 79.44 117 SER A C 1
ATOM 945 O O . SER A 1 117 ? 1.155 -6.292 19.911 1.00 79.44 117 SER A O 1
ATOM 947 N N . TYR A 1 118 ? 0.619 -7.717 18.256 1.00 81.75 118 TYR A N 1
ATOM 948 C CA . TYR A 1 118 ? 1.595 -8.746 18.572 1.00 81.75 118 TYR A CA 1
ATOM 949 C C . TYR A 1 118 ? 2.273 -9.145 17.269 1.00 81.75 118 TYR A C 1
ATOM 951 O O . TYR A 1 118 ? 1.618 -9.645 16.352 1.00 81.75 118 TYR A O 1
ATOM 959 N N . ALA A 1 119 ? 3.575 -8.906 17.180 1.00 79.50 119 ALA A N 1
ATOM 960 C CA . ALA A 1 119 ? 4.382 -9.371 16.067 1.00 79.50 119 ALA A CA 1
ATOM 961 C C . ALA A 1 119 ? 5.061 -10.688 16.453 1.00 79.50 119 ALA A C 1
ATOM 963 O O . ALA A 1 119 ? 5.602 -10.830 17.547 1.00 79.50 119 ALA A O 1
ATOM 964 N N . THR A 1 120 ? 5.021 -11.647 15.541 1.00 81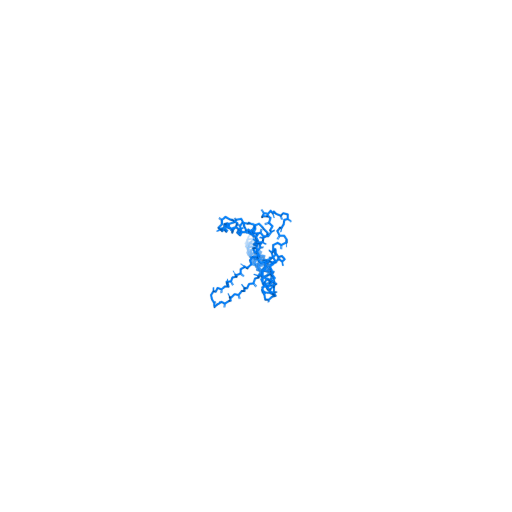.44 120 THR A N 1
ATOM 965 C CA . THR A 1 120 ? 5.867 -12.847 15.555 1.00 81.44 120 THR A CA 1
ATOM 966 C C . THR A 1 120 ? 6.650 -12.877 14.245 1.00 81.44 120 THR A C 1
ATOM 968 O O . THR A 1 120 ? 6.323 -12.118 13.334 1.00 81.44 120 THR A O 1
ATOM 971 N N . GLU A 1 121 ? 7.650 -13.750 14.122 1.00 81.31 121 GLU A N 1
ATOM 972 C CA . GLU A 1 121 ? 8.536 -13.799 12.945 1.00 81.31 121 GLU A CA 1
ATOM 973 C C . GLU A 1 121 ? 7.797 -13.916 11.600 1.00 81.31 121 GLU A C 1
ATOM 975 O O . GLU A 1 121 ? 8.290 -13.437 10.585 1.00 81.31 121 GLU A O 1
ATOM 980 N N . THR A 1 122 ? 6.602 -14.513 11.582 1.00 84.50 122 THR A N 1
ATOM 981 C CA . THR A 1 122 ? 5.848 -14.793 10.349 1.00 84.50 122 THR A CA 1
ATOM 982 C C . THR A 1 122 ? 4.539 -14.018 10.209 1.00 84.50 122 THR A C 1
ATOM 984 O O . THR A 1 122 ? 3.934 -14.036 9.139 1.00 84.50 122 THR A O 1
ATOM 987 N N . GLN A 1 123 ? 4.057 -13.357 11.264 1.00 81.25 123 GLN A N 1
ATOM 988 C CA . GLN A 1 123 ? 2.729 -12.733 11.261 1.00 81.25 123 GLN A CA 1
ATOM 989 C C . GLN A 1 123 ? 2.644 -11.560 12.240 1.00 81.25 123 GLN A C 1
ATOM 991 O O . GLN A 1 123 ? 3.152 -11.617 13.365 1.00 81.25 123 GLN A O 1
ATOM 996 N N . LEU A 1 124 ? 1.905 -10.534 11.822 1.00 78.38 124 LEU A N 1
ATOM 997 C CA . LEU A 1 124 ? 1.438 -9.442 12.667 1.00 78.38 124 LEU A CA 1
ATOM 998 C C . LEU A 1 124 ? -0.029 -9.698 13.020 1.00 78.38 124 LEU A C 1
ATOM 1000 O O . LEU A 1 124 ? -0.890 -9.738 12.143 1.00 78.38 124 LEU A O 1
ATOM 1004 N N . ARG A 1 125 ? -0.323 -9.875 14.307 1.00 81.81 125 ARG A N 1
ATOM 1005 C CA . ARG A 1 125 ? -1.689 -10.023 14.817 1.00 81.81 125 ARG A CA 1
ATOM 1006 C C . ARG A 1 125 ? -2.131 -8.726 15.475 1.00 81.81 125 ARG A C 1
ATOM 1008 O O . ARG A 1 125 ? -1.426 -8.190 16.327 1.00 81.81 125 ARG A O 1
ATOM 1015 N N . VAL A 1 126 ? -3.317 -8.252 15.109 1.00 80.06 126 VAL A N 1
ATOM 1016 C CA . VAL A 1 126 ? -3.917 -7.032 15.658 1.00 80.06 126 VAL A CA 1
ATOM 1017 C C . VAL A 1 126 ? -5.151 -7.415 16.469 1.00 80.06 126 VAL A C 1
ATOM 1019 O O . VAL A 1 126 ? -6.087 -8.017 15.951 1.00 80.06 126 VAL A O 1
ATOM 1022 N N . LEU A 1 127 ? -5.143 -7.079 17.755 1.00 81.69 127 LEU A N 1
ATOM 1023 C CA . LEU A 1 127 ? -6.256 -7.258 18.676 1.00 81.69 127 LEU A CA 1
ATOM 1024 C C . LEU A 1 127 ? -6.960 -5.915 18.868 1.00 81.69 127 LEU A C 1
ATOM 1026 O O . LEU A 1 127 ? -6.397 -4.990 19.451 1.00 81.69 127 LEU A O 1
ATOM 1030 N N . ILE A 1 128 ? -8.207 -5.826 18.416 1.00 82.75 128 ILE A N 1
ATOM 1031 C CA . ILE A 1 128 ? -9.025 -4.620 18.546 1.00 82.75 128 ILE A CA 1
ATOM 1032 C C . ILE A 1 128 ? -9.966 -4.806 19.734 1.00 82.75 128 ILE A C 1
ATOM 1034 O O . ILE A 1 128 ? -10.779 -5.729 19.761 1.00 82.75 128 ILE A O 1
ATOM 1038 N N . LYS A 1 129 ? -9.864 -3.923 20.725 1.00 81.31 129 LYS A N 1
ATOM 1039 C CA . LYS A 1 129 ? -10.790 -3.862 21.854 1.00 81.31 129 LYS A CA 1
ATOM 1040 C C . LYS A 1 129 ? -11.804 -2.763 21.606 1.00 81.31 129 LYS A C 1
ATOM 1042 O O . LYS A 1 129 ? -11.471 -1.579 21.636 1.00 81.31 129 LYS A O 1
ATOM 1047 N N . LEU A 1 130 ? -13.044 -3.177 21.386 1.00 81.75 130 LEU A N 1
ATOM 1048 C CA . LEU A 1 130 ? -14.180 -2.280 21.262 1.00 81.75 130 LEU A CA 1
ATOM 1049 C C . LEU A 1 130 ? -14.874 -2.187 22.620 1.00 81.75 130 LEU A C 1
ATOM 1051 O O . LEU A 1 130 ? -15.218 -3.225 23.191 1.00 81.75 130 LEU A O 1
ATOM 1055 N N . PRO A 1 131 ? -15.072 -0.979 23.160 1.00 73.62 131 PRO A N 1
ATOM 1056 C CA . PRO A 1 131 ? -15.806 -0.835 24.401 1.00 73.62 131 PRO 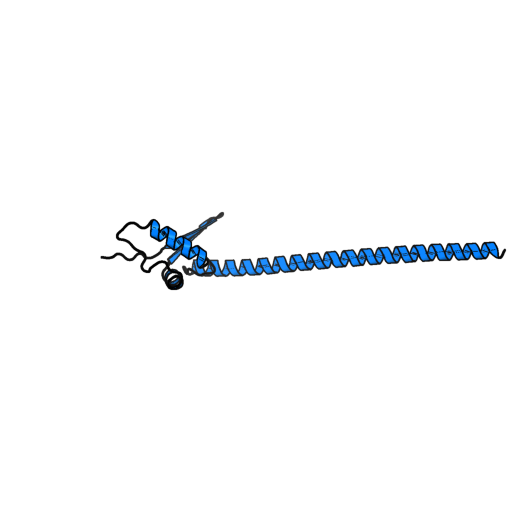A CA 1
ATOM 1057 C C . PRO A 1 131 ? -17.279 -1.227 24.147 1.00 73.62 131 PRO A C 1
ATOM 1059 O O . PRO A 1 131 ? -17.843 -0.927 23.090 1.00 73.62 131 PRO A O 1
ATOM 1062 N N . LEU A 1 132 ? -17.890 -1.943 25.097 1.00 77.38 132 LEU A N 1
ATOM 1063 C CA . LEU A 1 132 ? -19.313 -2.308 25.089 1.00 77.38 132 LEU A CA 1
ATOM 1064 C C . LEU A 1 132 ? -20.055 -1.497 26.153 1.00 77.38 132 LEU A C 1
ATOM 1066 O O . LEU A 1 132 ? -19.551 -1.331 27.264 1.00 77.38 132 LEU A O 1
ATOM 1070 N N . LYS A 1 133 ? -21.248 -1.003 25.824 1.00 71.94 133 LYS A N 1
ATOM 1071 C CA . LYS A 1 133 ? -22.145 -0.381 26.792 1.00 71.94 133 LYS A CA 1
ATOM 1072 C C . LYS A 1 133 ? -22.820 -1.495 27.584 1.00 71.94 133 LYS A C 1
ATOM 1074 O O . LYS A 1 133 ? -23.529 -2.323 27.009 1.00 71.94 133 LYS A O 1
ATOM 1079 N N . ASN A 1 134 ? -22.570 -1.513 28.889 1.00 58.47 134 ASN A N 1
ATOM 1080 C CA . ASN A 1 134 ? -23.357 -2.299 29.825 1.00 58.47 134 ASN A CA 1
ATOM 1081 C C . ASN A 1 134 ? -24.526 -1.414 30.263 1.00 58.47 134 ASN A C 1
ATOM 1083 O O . ASN A 1 134 ? -24.303 -0.374 30.881 1.00 58.47 134 ASN A O 1
ATOM 1087 N N . ASP A 1 135 ? -25.746 -1.785 29.881 1.00 53.66 135 ASP A N 1
ATOM 1088 C CA . ASP A 1 135 ? -26.959 -1.200 30.450 1.00 53.66 135 ASP A CA 1
ATOM 1089 C C . ASP A 1 135 ? -27.120 -1.776 31.874 1.00 53.66 135 ASP A C 1
ATOM 1091 O O . ASP A 1 135 ? -27.865 -2.731 32.072 1.00 53.66 135 ASP A O 1
ATOM 1095 N N . ASN A 1 136 ? -26.351 -1.252 32.837 1.00 41.56 136 ASN A N 1
ATOM 1096 C CA . ASN A 1 136 ? -26.590 -1.434 34.273 1.00 41.56 136 ASN A CA 1
ATOM 1097 C C . ASN A 1 136 ? -27.044 -0.107 34.872 1.00 41.56 136 ASN A C 1
ATOM 1099 O O . ASN A 1 136 ? -26.294 0.882 34.703 1.00 41.56 136 ASN A O 1
#

Secondary structure (DSSP, 8-state):
-HHHHHHHHHHHHHHHHHHHHHHHHHHHHHHHHHHHHHHHHHHHHHHHHHHHHHHHHHHHHHHHHHTT---TTTS-HHHHHHHHHHHHHHPPTT-EESS---GGGHHHHHHHPEEEEEEETTEEEEEEE--EE---

pLDDT: mean 84.32, std 9.05, range [41.56, 97.5]

Radius of gyration: 34.8 Å; chains: 1; bounding box: 66×23×107 Å

Organism: NCBI:txid320908